Protein AF-A0A918B9V2-F1 (afdb_monomer_lite)

pLDDT: mean 80.61, std 18.88, range [35.5, 97.56]

Organism: NCBI:txid83378

Secondary structure (DSSP, 8-state):
----S-S--SS-TTHHHHHHHHHHHTT---EEEEEEEE-TTS-EEEEEE-SS--HHHHHHHHHHHHHHHHHHHHHHHHHHHHTS-S---HHHHHHHHHHHHHHHHHHHHHHHHHHHHH----

Structure (mmCIF, N/CA/C/O backbone):
data_AF-A0A918B9V2-F1
#
_entry.id   AF-A0A918B9V2-F1
#
loop_
_atom_site.group_PDB
_atom_site.id
_atom_site.type_symbol
_atom_site.label_atom_id
_atom_site.label_alt_id
_atom_site.label_comp_id
_atom_site.label_asym_id
_atom_site.label_entity_id
_atom_site.label_seq_id
_atom_site.pdbx_PDB_ins_code
_atom_site.Cartn_x
_atom_site.Cartn_y
_atom_site.Cartn_z
_atom_site.occupancy
_atom_site.B_iso_or_equiv
_atom_site.auth_seq_id
_atom_site.auth_comp_id
_atom_site.auth_asym_id
_atom_site.auth_atom_id
_atom_site.pdbx_PDB_model_num
ATOM 1 N N . MET A 1 1 ? -37.987 -24.927 26.630 1.00 40.16 1 MET A N 1
ATOM 2 C CA . MET A 1 1 ? -37.099 -24.015 27.382 1.00 40.16 1 MET A CA 1
ATOM 3 C C . MET A 1 1 ? -36.630 -22.913 26.445 1.00 40.16 1 MET A C 1
ATOM 5 O O . MET A 1 1 ? -35.737 -23.155 25.645 1.00 40.16 1 MET A O 1
ATOM 9 N N . ARG A 1 2 ? -37.297 -21.752 26.464 1.00 39.56 2 ARG A N 1
ATOM 10 C CA . ARG A 1 2 ? -36.963 -20.598 25.613 1.00 39.56 2 ARG A CA 1
ATOM 11 C C . ARG A 1 2 ? -36.376 -19.487 26.468 1.00 39.56 2 ARG A C 1
ATOM 13 O O . ARG A 1 2 ? -36.861 -19.232 27.563 1.00 39.56 2 ARG A O 1
ATOM 20 N N . CYS A 1 3 ? -35.325 -18.873 25.945 1.00 44.44 3 CYS A N 1
ATOM 21 C CA . CYS A 1 3 ? -34.789 -17.611 26.419 1.00 44.44 3 CYS A CA 1
ATOM 22 C C . CYS A 1 3 ? -35.296 -16.535 25.457 1.00 44.44 3 CYS A C 1
ATOM 24 O O . CYS A 1 3 ? -34.955 -16.567 24.277 1.00 44.44 3 CYS A O 1
ATOM 26 N N . GLU A 1 4 ? -36.109 -15.613 25.960 1.00 49.03 4 GLU A N 1
ATOM 27 C CA . GLU A 1 4 ? -36.510 -14.387 25.269 1.00 49.03 4 GLU A CA 1
ATOM 28 C C . GLU A 1 4 ? -35.976 -13.213 26.104 1.00 49.03 4 GLU A C 1
ATOM 30 O O . GLU A 1 4 ? -36.655 -12.650 26.950 1.00 49.03 4 GLU A O 1
ATOM 35 N N . ARG A 1 5 ? -34.678 -12.937 25.945 1.00 53.44 5 ARG A N 1
ATOM 36 C CA . ARG A 1 5 ? -34.013 -11.640 26.180 1.00 53.44 5 ARG A CA 1
ATOM 37 C C . ARG A 1 5 ? -34.146 -10.912 27.539 1.00 53.44 5 ARG A C 1
ATOM 39 O O . ARG A 1 5 ? -33.856 -9.730 27.596 1.00 53.44 5 ARG A O 1
ATOM 46 N N . CYS A 1 6 ? -34.407 -11.658 28.612 1.00 52.88 6 CYS A N 1
ATOM 47 C CA . CYS A 1 6 ? -34.029 -11.372 30.008 1.00 52.88 6 CYS A CA 1
ATOM 48 C C . CYS A 1 6 ? -34.630 -10.125 30.700 1.00 52.88 6 CYS A C 1
ATOM 50 O O . CYS A 1 6 ? -34.137 -9.017 30.548 1.00 52.88 6 CYS A O 1
ATOM 52 N N . GLU A 1 7 ? -35.572 -10.360 31.626 1.00 47.50 7 GLU A N 1
ATOM 53 C CA . GLU A 1 7 ? -35.862 -9.432 32.741 1.00 47.50 7 GLU A CA 1
ATOM 54 C C . GLU A 1 7 ? -35.954 -10.117 34.127 1.00 47.50 7 GLU A C 1
ATOM 56 O O . GLU A 1 7 ? -36.341 -9.469 35.099 1.00 47.50 7 GLU A O 1
ATOM 61 N N . ARG A 1 8 ? -35.647 -11.424 34.297 1.00 53.31 8 ARG A N 1
ATOM 62 C CA . ARG A 1 8 ? -35.995 -12.089 35.584 1.00 53.31 8 ARG A CA 1
ATOM 63 C C . ARG A 1 8 ? -35.257 -13.351 36.062 1.00 53.31 8 ARG A C 1
ATOM 65 O O . ARG A 1 8 ? -35.801 -14.048 36.918 1.00 53.31 8 ARG A O 1
ATOM 72 N N . CYS A 1 9 ? -34.059 -13.704 35.592 1.00 47.78 9 CYS A N 1
ATOM 73 C CA . CYS A 1 9 ? -33.479 -15.013 35.953 1.00 47.78 9 CYS A CA 1
ATOM 74 C C . CYS A 1 9 ? -32.464 -14.958 37.115 1.00 47.78 9 CYS A C 1
ATOM 76 O O . CYS A 1 9 ? -31.342 -14.509 36.932 1.00 47.78 9 CYS A O 1
ATOM 78 N N . LYS A 1 10 ? -32.835 -15.469 38.302 1.00 49.72 10 LYS A N 1
ATOM 79 C CA . LYS A 1 10 ? -31.948 -15.622 39.480 1.00 49.72 10 LYS A CA 1
ATOM 80 C C . LYS A 1 10 ? -31.228 -16.989 39.581 1.00 49.72 10 LYS A C 1
ATOM 82 O O . LYS A 1 10 ? -30.649 -17.257 40.625 1.00 49.72 10 LYS A O 1
ATOM 87 N N . SER A 1 11 ? -31.287 -17.892 38.586 1.00 52.06 11 SER A N 1
ATOM 88 C CA . SER A 1 11 ? -30.944 -19.311 38.863 1.00 52.06 11 SER A CA 1
ATOM 89 C C . SER A 1 11 ? -30.436 -20.196 37.703 1.00 52.06 11 SER A C 1
ATOM 91 O O . SER A 1 11 ? -30.541 -21.416 37.811 1.00 52.06 11 SER A O 1
ATOM 93 N N . CYS A 1 12 ? -29.895 -19.682 36.592 1.00 43.53 12 CYS A N 1
ATOM 94 C CA . CYS A 1 12 ? -29.400 -20.565 35.517 1.00 43.53 12 CYS A CA 1
ATOM 95 C C . CYS A 1 12 ? -27.886 -20.433 35.292 1.00 43.53 12 CYS A C 1
ATOM 97 O O . CYS A 1 12 ? -27.403 -19.353 34.972 1.00 43.53 12 CYS A O 1
ATOM 99 N N . GLU A 1 13 ? -27.161 -21.554 35.361 1.00 50.06 13 GLU A N 1
ATOM 100 C CA . GLU A 1 13 ? -25.721 -21.701 35.048 1.00 50.06 13 GLU A CA 1
ATOM 101 C C . GLU A 1 13 ? -25.334 -21.228 33.624 1.00 50.06 13 GLU A C 1
ATOM 103 O O . GLU A 1 13 ? -24.166 -20.998 33.338 1.00 50.06 13 GLU A O 1
ATOM 108 N N . ARG A 1 14 ? -26.317 -20.978 32.742 1.00 52.16 14 ARG A N 1
ATOM 109 C CA . ARG A 1 14 ? -26.156 -20.346 31.414 1.00 52.16 14 ARG A CA 1
ATOM 110 C C . ARG A 1 14 ? -25.985 -18.816 31.439 1.00 52.16 14 ARG A C 1
ATOM 112 O O . ARG A 1 14 ? -25.846 -18.216 30.375 1.00 52.16 14 ARG A O 1
ATOM 119 N N . CYS A 1 15 ? -25.983 -18.168 32.609 1.00 54.62 15 CYS A N 1
ATOM 120 C CA . CYS A 1 15 ? -25.695 -16.729 32.727 1.00 54.62 15 CYS A CA 1
ATOM 121 C C . CYS A 1 15 ? -24.268 -16.377 32.296 1.00 54.62 15 CYS A C 1
ATOM 123 O O . CYS A 1 15 ? -24.082 -15.342 31.667 1.00 54.62 15 CYS A O 1
ATOM 125 N N . GLN A 1 16 ? -23.289 -17.262 32.523 1.00 57.31 16 GLN A N 1
ATOM 126 C CA . GLN A 1 16 ? -21.900 -17.004 32.126 1.00 57.31 16 GLN A CA 1
ATOM 127 C C . GLN A 1 16 ? -21.751 -16.783 30.615 1.00 57.31 16 GLN A C 1
ATOM 129 O O . GLN A 1 16 ? -20.940 -15.967 30.193 1.00 57.31 16 GLN A O 1
ATOM 134 N N . GLU A 1 17 ? -22.550 -17.456 29.783 1.00 53.78 17 GLU A N 1
ATOM 135 C CA . GLU A 1 17 ? -22.511 -17.281 28.325 1.00 53.78 17 GLU A CA 1
ATOM 136 C C . GLU A 1 17 ? -23.153 -15.961 27.873 1.00 53.78 17 GLU A C 1
ATOM 138 O O . GLU A 1 17 ? -22.668 -15.346 26.922 1.00 53.78 17 GLU A O 1
ATOM 143 N N . CYS A 1 18 ? -24.215 -15.510 28.551 1.00 49.34 18 CYS A N 1
ATOM 144 C CA . CYS A 1 18 ? -24.858 -14.216 28.300 1.00 49.34 18 CYS A CA 1
ATOM 145 C C . CYS A 1 18 ? -23.988 -13.055 28.793 1.00 49.34 18 CYS A C 1
ATOM 147 O O . CYS A 1 18 ? -23.743 -12.139 28.018 1.00 49.34 18 CYS A O 1
ATOM 149 N N . GLU A 1 19 ? -23.446 -13.141 30.009 1.00 54.50 19 GLU A N 1
ATOM 150 C CA . GLU A 1 19 ? -22.514 -12.159 30.576 1.00 54.50 19 GLU A CA 1
ATOM 151 C C . GLU A 1 19 ? -21.207 -12.103 29.780 1.00 54.50 19 GLU A C 1
ATOM 153 O O . GLU A 1 19 ? -20.692 -11.022 29.526 1.00 54.50 19 GLU A O 1
ATOM 158 N N . ALA A 1 20 ? -20.686 -13.238 29.297 1.00 58.00 20 ALA A N 1
ATOM 159 C CA . ALA A 1 20 ? -19.530 -13.244 28.401 1.00 58.00 20 ALA A CA 1
ATOM 160 C C . ALA A 1 20 ? -19.853 -12.643 27.026 1.00 58.00 20 ALA A C 1
ATOM 162 O O . ALA A 1 20 ? -18.968 -12.059 26.404 1.00 58.00 20 ALA A O 1
ATOM 163 N N . ARG A 1 21 ? -21.089 -12.774 26.526 1.00 56.50 21 ARG A N 1
ATOM 164 C CA . ARG A 1 21 ? -21.537 -12.118 25.285 1.00 56.50 21 ARG A CA 1
ATOM 165 C C . ARG A 1 21 ? -21.689 -10.613 25.464 1.00 56.50 21 ARG A C 1
ATOM 167 O O . ARG A 1 21 ? -21.136 -9.877 24.659 1.00 56.50 21 ARG A O 1
ATOM 174 N N . GLU A 1 22 ? -22.354 -10.175 26.527 1.00 53.72 22 GLU A N 1
ATOM 175 C CA . GLU A 1 22 ? -22.509 -8.762 26.885 1.00 53.72 22 GLU A CA 1
ATOM 176 C C . GLU A 1 22 ? -21.159 -8.118 27.206 1.00 53.72 22 GLU A C 1
ATOM 178 O O . GLU A 1 22 ? -20.895 -7.012 26.759 1.00 53.72 22 GLU A O 1
ATOM 183 N N . ALA A 1 23 ? -20.249 -8.823 27.883 1.00 53.81 23 ALA A N 1
ATOM 184 C CA . ALA A 1 23 ? -18.881 -8.363 28.115 1.00 53.81 23 ALA A CA 1
ATOM 185 C C . ALA A 1 23 ? -18.036 -8.347 26.829 1.00 53.81 23 ALA A C 1
ATOM 187 O O . ALA A 1 23 ? -17.121 -7.538 26.726 1.00 53.81 23 ALA A O 1
ATOM 188 N N . ARG A 1 24 ? -18.318 -9.206 25.837 1.00 54.75 24 ARG A N 1
ATOM 189 C CA . ARG A 1 24 ? -17.700 -9.138 24.497 1.00 54.75 24 ARG A CA 1
ATOM 190 C C . ARG A 1 24 ? -18.258 -7.968 23.679 1.00 54.75 24 ARG A C 1
ATOM 192 O O . ARG A 1 24 ? -17.469 -7.272 23.055 1.00 54.75 24 ARG A O 1
ATOM 199 N N . GLU A 1 25 ? -19.566 -7.709 23.734 1.00 51.66 25 GLU A N 1
ATOM 200 C CA . GLU A 1 25 ? -20.222 -6.552 23.096 1.00 51.66 25 GLU A CA 1
ATOM 201 C C . GLU A 1 25 ? -19.808 -5.224 23.754 1.00 51.66 25 GLU A C 1
ATOM 203 O O . GLU A 1 25 ? -19.470 -4.268 23.066 1.00 51.66 25 GLU A O 1
ATOM 208 N N . SER A 1 26 ? -19.729 -5.180 25.085 1.00 47.44 26 SER A N 1
ATOM 209 C CA . SER A 1 26 ? -19.266 -4.035 25.884 1.00 47.44 26 SER A CA 1
ATOM 210 C C . SER A 1 26 ? -17.771 -3.746 25.721 1.00 47.44 26 SER A C 1
ATOM 212 O O . SER A 1 26 ? -17.324 -2.651 26.062 1.00 47.44 26 SER A O 1
ATOM 214 N N . ARG A 1 27 ? -16.985 -4.718 25.244 1.00 52.62 27 ARG A N 1
ATOM 215 C CA . ARG A 1 27 ? -15.533 -4.604 25.036 1.00 52.62 27 ARG A CA 1
ATOM 216 C C . ARG A 1 27 ? -15.162 -4.439 23.561 1.00 52.62 27 ARG A C 1
ATOM 218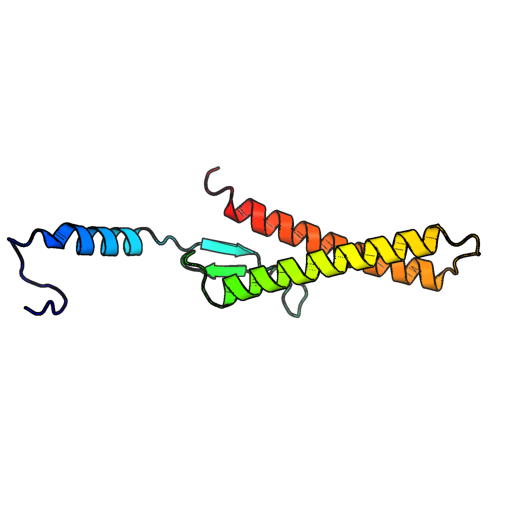 O O . ARG A 1 27 ? -13.981 -4.269 23.261 1.00 52.62 27 ARG A O 1
ATOM 225 N N . ALA A 1 28 ? -16.144 -4.438 22.656 1.00 57.28 28 ALA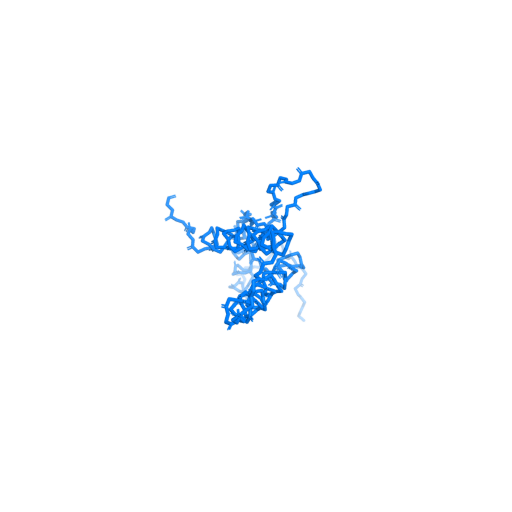 A N 1
ATOM 226 C CA . ALA A 1 28 ? -15.967 -4.037 21.267 1.00 57.28 28 ALA A CA 1
ATOM 227 C C . ALA A 1 28 ? -15.785 -2.511 21.205 1.00 57.28 28 ALA A C 1
ATOM 229 O O . ALA A 1 28 ? -16.696 -1.753 20.881 1.00 57.28 28 ALA A O 1
ATOM 230 N N . GLY A 1 29 ? -14.601 -2.042 21.598 1.00 64.25 29 GLY A N 1
ATOM 231 C CA . GLY A 1 29 ? -14.208 -0.656 21.390 1.00 64.25 29 GLY A CA 1
ATOM 232 C C . GLY A 1 29 ? -14.208 -0.343 19.895 1.00 64.25 29 GLY A C 1
ATOM 233 O O . GLY A 1 29 ? -13.776 -1.163 19.087 1.00 64.25 29 GLY A O 1
ATOM 234 N N . THR A 1 30 ? -14.688 0.842 19.520 1.00 79.56 30 THR A N 1
ATOM 235 C CA . THR A 1 30 ? -14.587 1.328 18.141 1.00 79.56 30 THR A CA 1
ATOM 236 C C . THR A 1 30 ? -13.115 1.380 17.731 1.00 79.56 30 THR A C 1
ATOM 238 O O . THR A 1 30 ? -12.347 2.198 18.232 1.00 79.56 30 THR A O 1
ATOM 241 N N . VAL A 1 31 ? -12.726 0.514 16.802 1.00 86.31 31 VAL A N 1
ATOM 242 C CA . VAL A 1 31 ? -11.408 0.482 16.173 1.00 86.31 31 VAL A CA 1
ATOM 243 C C . VAL A 1 31 ? -11.433 1.375 14.939 1.00 86.31 31 VAL A C 1
ATOM 245 O O . VAL A 1 31 ? -12.312 1.261 14.081 1.00 86.31 31 VAL A O 1
ATOM 248 N N . VAL A 1 32 ? -10.434 2.245 14.824 1.00 91.44 32 VAL A N 1
ATOM 249 C CA . VAL A 1 32 ? -10.189 3.031 13.613 1.00 91.44 32 VAL A CA 1
ATOM 250 C C . VAL A 1 32 ? -9.150 2.298 12.771 1.00 91.44 32 VAL A C 1
ATOM 252 O O . VAL A 1 32 ? -8.022 2.092 13.209 1.00 91.44 32 VAL A O 1
ATOM 255 N N . ARG A 1 33 ? -9.512 1.904 11.550 1.00 92.94 33 ARG A N 1
ATOM 256 C CA . ARG A 1 33 ? -8.599 1.265 10.595 1.00 92.94 33 ARG A CA 1
ATOM 257 C C . ARG A 1 33 ? -8.319 2.193 9.421 1.00 92.94 33 ARG A C 1
ATOM 259 O O . ARG A 1 33 ? -9.242 2.579 8.711 1.00 92.94 33 ARG A O 1
ATOM 266 N N . LEU A 1 34 ? -7.047 2.481 9.161 1.00 95.38 34 LEU A N 1
ATOM 267 C CA . LEU A 1 34 ? -6.613 3.078 7.896 1.00 95.38 34 LEU A CA 1
ATOM 268 C C . LEU A 1 34 ? -6.830 2.076 6.750 1.00 95.38 34 LEU A C 1
ATOM 270 O O . LEU A 1 34 ? -6.414 0.919 6.844 1.00 95.38 34 LEU A O 1
ATOM 274 N N . LEU A 1 35 ? -7.484 2.501 5.674 1.00 95.94 35 LEU A N 1
ATOM 275 C CA . LEU A 1 35 ? -7.738 1.677 4.494 1.00 95.94 35 LEU A CA 1
ATOM 276 C C . LEU A 1 35 ? -6.553 1.729 3.516 1.00 95.94 35 LEU A C 1
ATOM 278 O O . LEU A 1 35 ? -5.850 2.737 3.468 1.00 95.94 35 LEU A O 1
ATOM 282 N N . PRO A 1 36 ? -6.333 0.672 2.710 1.00 95.62 36 PRO A N 1
ATOM 283 C CA . PRO A 1 36 ? -5.202 0.594 1.781 1.00 95.62 36 PRO A CA 1
ATOM 284 C C . PRO A 1 36 ? -5.390 1.424 0.497 1.00 95.62 36 PRO A C 1
ATOM 286 O O . PRO A 1 36 ? -4.490 1.501 -0.336 1.00 95.62 36 PRO A O 1
ATOM 289 N N . TRP A 1 37 ? -6.537 2.087 0.345 1.00 94.38 37 TRP A N 1
ATOM 290 C CA . TRP A 1 37 ? -6.826 3.035 -0.730 1.00 94.38 37 TRP A CA 1
ATOM 291 C C . TRP A 1 37 ? -7.063 4.442 -0.175 1.00 94.38 37 TRP A C 1
ATOM 293 O O . TRP A 1 37 ? -7.450 4.625 0.981 1.00 94.38 37 TRP A O 1
ATOM 303 N N . ALA A 1 38 ? -6.845 5.443 -1.024 1.00 89.50 38 ALA A N 1
ATOM 304 C CA . ALA A 1 38 ? -7.201 6.827 -0.739 1.00 89.50 38 ALA A CA 1
ATOM 305 C C . ALA A 1 38 ? -8.664 7.124 -1.116 1.00 89.50 38 ALA A C 1
ATOM 307 O O . ALA A 1 38 ? -9.305 6.355 -1.837 1.00 89.50 38 ALA A O 1
ATOM 308 N N . SER A 1 39 ? -9.188 8.255 -0.643 1.00 88.75 39 SER A N 1
ATOM 309 C CA . SER A 1 39 ? -10.429 8.836 -1.161 1.00 88.75 39 SER A CA 1
ATOM 310 C C . SER A 1 39 ? -10.252 9.305 -2.611 1.00 88.75 39 SER A C 1
ATOM 312 O O . SER A 1 39 ? -9.133 9.362 -3.127 1.00 88.75 39 SER A O 1
ATOM 314 N N . ALA A 1 40 ? -11.350 9.684 -3.269 1.00 86.94 40 ALA A N 1
ATOM 315 C CA . ALA A 1 40 ? -11.307 10.231 -4.627 1.00 86.94 40 ALA A CA 1
ATOM 316 C C . ALA A 1 40 ? -10.416 11.487 -4.731 1.00 86.94 40 ALA A C 1
ATOM 318 O O . ALA A 1 40 ? -9.796 11.733 -5.759 1.00 86.94 40 ALA A O 1
ATOM 319 N N . GLU A 1 41 ? -10.298 12.246 -3.641 1.00 90.44 41 GLU A N 1
ATOM 320 C CA . GLU A 1 41 ? -9.463 13.443 -3.510 1.00 90.44 41 GLU A CA 1
ATOM 321 C C . GLU A 1 41 ? -8.017 13.125 -3.089 1.00 90.44 41 GLU A C 1
ATOM 323 O O . GLU A 1 41 ? -7.247 14.033 -2.776 1.00 90.44 41 GLU A O 1
ATOM 328 N N . GLY A 1 42 ? -7.642 11.845 -3.016 1.00 84.94 42 GLY A N 1
ATOM 329 C CA . GLY A 1 42 ? -6.299 11.406 -2.639 1.00 84.94 42 GLY A CA 1
ATOM 330 C C . GLY A 1 42 ? -5.999 11.463 -1.136 1.00 84.94 42 GLY A C 1
ATOM 331 O O . GLY A 1 42 ? -4.846 11.286 -0.741 1.00 84.94 42 GLY A O 1
ATOM 332 N N . LYS A 1 43 ? -7.005 11.685 -0.279 1.00 89.69 43 LYS A N 1
ATOM 333 C CA . LYS A 1 43 ? -6.822 11.738 1.182 1.00 89.69 43 LYS A CA 1
ATOM 334 C C . LYS A 1 43 ? -6.830 10.333 1.801 1.00 89.69 43 LYS A C 1
ATOM 336 O O . LYS A 1 43 ? -7.469 9.437 1.250 1.00 89.69 43 LYS A O 1
ATOM 341 N N . PRO A 1 44 ? -6.158 10.109 2.947 1.00 91.25 44 PRO A N 1
ATOM 342 C CA . PRO A 1 44 ? -6.290 8.857 3.692 1.00 91.25 44 PRO A CA 1
ATOM 343 C C . PRO A 1 44 ? -7.760 8.549 4.013 1.00 91.25 44 PRO A C 1
ATOM 345 O O . PRO A 1 44 ? -8.501 9.436 4.434 1.00 91.25 44 PRO A O 1
ATOM 348 N N . ALA A 1 45 ? -8.178 7.298 3.810 1.00 92.88 45 ALA A N 1
ATOM 349 C CA . ALA A 1 45 ? -9.529 6.840 4.117 1.00 92.88 45 ALA A CA 1
ATOM 350 C C . ALA A 1 45 ? -9.514 5.955 5.369 1.00 92.88 45 ALA A C 1
ATOM 352 O O . ALA A 1 45 ? -8.679 5.059 5.486 1.00 92.88 45 ALA A O 1
ATOM 353 N N . TYR A 1 46 ? -10.452 6.182 6.289 1.00 93.62 46 TYR A N 1
ATOM 354 C CA . TYR A 1 46 ? -10.542 5.448 7.551 1.00 93.62 46 TYR A CA 1
ATOM 355 C C . TYR A 1 46 ? -11.873 4.705 7.666 1.00 93.62 46 TYR A C 1
ATOM 357 O O . TYR A 1 46 ? -12.914 5.185 7.222 1.00 93.62 46 TYR A O 1
ATOM 365 N N . LEU A 1 47 ? -11.828 3.534 8.291 1.00 93.12 47 LEU A N 1
ATOM 366 C CA . LEU A 1 47 ? -12.972 2.700 8.627 1.00 93.12 47 LEU A CA 1
ATOM 367 C C . LEU A 1 47 ? -13.134 2.658 10.147 1.00 93.12 47 LEU A C 1
ATOM 369 O O . LEU A 1 47 ? -12.227 2.218 10.849 1.00 93.12 47 LEU A O 1
ATOM 373 N N . LEU A 1 48 ? -14.304 3.063 10.637 1.00 92.31 48 LEU A N 1
ATOM 374 C CA . LEU A 1 48 ? -14.738 2.804 12.009 1.00 92.31 48 LEU A CA 1
ATOM 375 C C . LEU A 1 48 ? -15.377 1.413 12.054 1.00 92.31 48 LEU A C 1
ATOM 377 O O . LEU A 1 48 ? -16.314 1.136 11.306 1.00 92.31 48 LEU A O 1
ATOM 381 N N . THR A 1 49 ? -14.848 0.521 12.883 1.00 87.88 49 THR A N 1
ATOM 382 C CA . THR A 1 49 ? -15.286 -0.878 12.963 1.00 87.88 49 THR A CA 1
ATOM 383 C C . THR A 1 49 ? -15.216 -1.383 14.399 1.00 87.88 49 THR A C 1
ATOM 385 O O . THR A 1 49 ? -14.465 -0.861 15.207 1.00 87.88 49 THR A O 1
ATOM 388 N N . ASP A 1 50 ? -15.982 -2.417 14.721 1.00 83.69 50 ASP A N 1
ATOM 389 C CA . ASP A 1 50 ? -15.937 -3.140 15.999 1.00 83.69 50 ASP A CA 1
ATOM 390 C C . ASP A 1 50 ? -14.738 -4.105 16.111 1.00 83.69 50 ASP A C 1
ATOM 392 O O . ASP A 1 50 ? -14.576 -4.804 17.107 1.00 83.69 50 ASP A O 1
ATOM 396 N N . GLY A 1 51 ? -13.898 -4.182 15.072 1.00 82.06 51 GLY A N 1
ATOM 397 C CA . GLY A 1 51 ? -12.743 -5.077 15.027 1.00 82.06 51 GLY A CA 1
ATOM 398 C C . GLY A 1 51 ? -13.084 -6.531 14.682 1.00 82.06 51 GLY A C 1
ATOM 399 O O . GLY A 1 51 ? -12.174 -7.346 14.551 1.00 82.06 51 GLY A O 1
ATOM 400 N N . HIS A 1 52 ? -14.353 -6.876 14.437 1.00 83.56 52 HIS A N 1
ATOM 401 C CA . HIS A 1 52 ? -14.794 -8.255 14.175 1.00 83.56 52 HIS A CA 1
ATOM 402 C C . HIS A 1 52 ? -14.711 -8.678 12.698 1.00 83.56 52 HIS A C 1
ATOM 404 O O . HIS A 1 52 ? -15.376 -9.619 12.263 1.00 83.56 52 HIS A O 1
ATOM 410 N N . GLY A 1 53 ? -13.878 -8.004 11.898 1.00 83.69 53 GLY A N 1
ATOM 411 C CA . GLY A 1 53 ? -13.607 -8.422 10.520 1.00 83.69 53 GLY A CA 1
ATOM 412 C C . GLY A 1 53 ? -14.808 -8.278 9.576 1.00 83.69 53 GLY A C 1
ATOM 413 O O . GLY A 1 53 ? -15.082 -9.180 8.781 1.00 83.69 53 GLY A O 1
ATOM 414 N N . GLY A 1 54 ? -15.525 -7.149 9.644 1.00 90.31 54 GLY A N 1
ATOM 415 C CA . GLY A 1 54 ? -16.659 -6.827 8.768 1.00 90.31 54 GLY A CA 1
ATOM 416 C C . GLY A 1 54 ? -16.331 -6.802 7.263 1.00 90.31 54 GLY A C 1
ATOM 417 O O . GLY A 1 54 ? -15.183 -6.950 6.843 1.00 90.31 54 GLY A O 1
ATOM 418 N N . HIS A 1 55 ? -17.352 -6.599 6.418 1.00 93.94 55 HIS A N 1
ATOM 419 C CA . HIS A 1 55 ? -17.213 -6.656 4.951 1.00 93.94 55 HIS A CA 1
ATOM 420 C C . HIS A 1 55 ? -16.109 -5.730 4.413 1.00 93.94 55 HIS A C 1
ATOM 422 O O . HIS A 1 55 ? -15.280 -6.159 3.611 1.00 93.94 55 HIS A O 1
ATOM 428 N N . LEU A 1 56 ? -16.060 -4.481 4.890 1.00 93.75 56 LEU A N 1
ATOM 429 C CA . LEU A 1 56 ? -15.034 -3.522 4.477 1.00 93.75 56 LEU A CA 1
ATOM 430 C C . LEU A 1 56 ? -13.635 -3.895 4.977 1.00 93.75 56 LEU A C 1
ATOM 432 O O . LEU A 1 56 ? -12.675 -3.682 4.244 1.00 93.75 56 LEU A O 1
ATOM 436 N N . SER A 1 57 ? -13.510 -4.510 6.156 1.00 93.31 57 SER A N 1
ATOM 437 C CA . SER A 1 57 ? -12.225 -5.018 6.654 1.00 93.31 57 SER A CA 1
ATOM 438 C C . SER A 1 57 ? -11.692 -6.141 5.764 1.00 93.31 57 SER A C 1
ATOM 440 O O . SER A 1 57 ? -10.544 -6.079 5.343 1.00 93.31 57 SER A O 1
ATOM 442 N N . ARG A 1 58 ? -12.541 -7.101 5.370 1.00 94.94 58 ARG A N 1
ATOM 443 C CA . ARG A 1 58 ? -12.141 -8.168 4.432 1.00 94.94 58 ARG A CA 1
ATOM 444 C C . ARG A 1 58 ? -11.802 -7.632 3.045 1.00 94.94 58 ARG A C 1
ATOM 446 O O . ARG A 1 58 ? -10.881 -8.121 2.397 1.00 94.94 58 ARG A O 1
ATOM 453 N N . ARG A 1 59 ? -12.534 -6.614 2.580 1.00 96.50 59 ARG A N 1
ATOM 454 C CA . ARG A 1 59 ? -12.201 -5.918 1.332 1.00 96.50 59 ARG A CA 1
ATOM 455 C C . ARG A 1 59 ? -10.848 -5.215 1.435 1.00 96.50 59 ARG A C 1
ATOM 457 O O . ARG A 1 59 ? -10.081 -5.283 0.482 1.00 96.50 59 ARG A O 1
ATOM 464 N N . ALA A 1 60 ? -10.559 -4.567 2.563 1.00 95.81 60 ALA A N 1
ATOM 465 C CA . ALA A 1 60 ? -9.247 -3.990 2.829 1.00 95.81 60 ALA A CA 1
ATOM 466 C C . ALA A 1 60 ? -8.162 -5.064 2.731 1.00 95.81 60 ALA A C 1
ATOM 468 O O . ALA A 1 60 ? -7.241 -4.896 1.942 1.00 95.81 60 ALA A O 1
ATOM 469 N N . ASP A 1 61 ? -8.328 -6.201 3.407 1.00 95.50 61 ASP A N 1
ATOM 470 C CA . ASP A 1 61 ? -7.359 -7.302 3.357 1.00 95.50 61 ASP A CA 1
ATOM 471 C C . ASP A 1 61 ? -7.123 -7.811 1.918 1.00 95.50 61 ASP A C 1
ATOM 473 O O . ASP A 1 61 ? -5.980 -7.986 1.501 1.00 95.50 61 ASP A O 1
ATOM 477 N N . ALA A 1 62 ? -8.182 -7.975 1.118 1.00 97.38 62 ALA A N 1
ATOM 478 C CA . ALA A 1 62 ? -8.064 -8.393 -0.282 1.00 97.38 62 ALA A CA 1
ATOM 479 C C . ALA A 1 62 ? -7.327 -7.366 -1.164 1.00 97.38 62 ALA A C 1
ATOM 481 O O . ALA A 1 62 ? -6.550 -7.741 -2.048 1.00 97.38 62 ALA A O 1
ATOM 482 N N . VAL A 1 63 ? -7.550 -6.069 -0.931 1.00 97.00 63 VAL A N 1
ATOM 483 C CA . VAL A 1 63 ? -6.822 -5.011 -1.646 1.00 97.00 63 VAL A CA 1
ATOM 484 C C . VAL A 1 63 ? -5.355 -4.980 -1.227 1.00 97.00 63 VAL A C 1
ATOM 486 O O . VAL A 1 63 ? -4.506 -4.885 -2.109 1.00 97.00 63 VAL A O 1
ATOM 489 N N . GLU A 1 64 ? -5.047 -5.138 0.067 1.00 97.19 64 GLU A N 1
ATOM 490 C CA . GLU A 1 64 ? -3.659 -5.237 0.543 1.00 97.19 64 GLU A CA 1
ATOM 491 C C . GLU A 1 64 ? -2.914 -6.374 -0.182 1.00 97.19 64 GLU A C 1
ATOM 493 O O . GLU A 1 64 ? -1.815 -6.163 -0.690 1.00 97.19 64 GLU A O 1
ATOM 498 N N . VAL A 1 65 ? -3.527 -7.562 -0.288 1.00 97.56 65 VAL A N 1
ATOM 499 C CA . VAL A 1 65 ? -2.955 -8.708 -1.025 1.00 97.56 65 VAL A CA 1
ATOM 500 C C . VAL A 1 65 ? -2.708 -8.350 -2.489 1.00 97.56 65 VAL A C 1
ATOM 502 O O . VAL A 1 65 ? -1.600 -8.527 -2.991 1.00 97.56 65 VAL A O 1
ATOM 505 N N . THR A 1 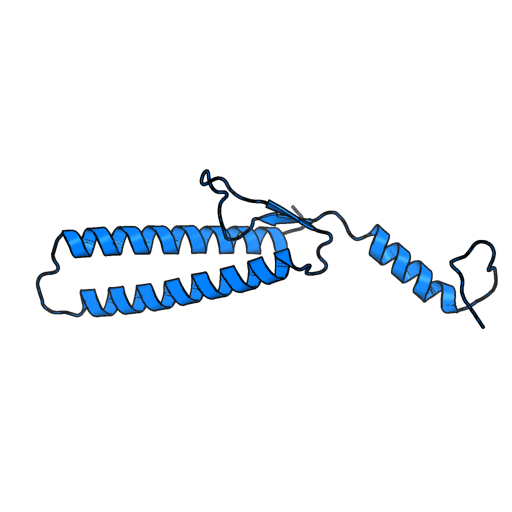66 ? -3.709 -7.777 -3.158 1.00 97.31 66 THR A N 1
ATOM 506 C CA . THR A 1 66 ? -3.605 -7.408 -4.578 1.00 97.31 66 THR A CA 1
ATOM 507 C C . THR A 1 66 ? -2.484 -6.389 -4.818 1.00 97.31 66 THR A C 1
ATOM 509 O O . THR A 1 66 ? -1.721 -6.523 -5.773 1.00 97.31 66 THR A O 1
ATOM 512 N N . GLN A 1 67 ? -2.354 -5.374 -3.959 1.00 96.12 67 GLN A N 1
ATOM 513 C CA . GLN A 1 67 ? -1.298 -4.359 -4.051 1.00 96.12 67 GLN A CA 1
ATOM 514 C C . GLN A 1 67 ? 0.098 -4.951 -3.850 1.00 96.12 67 GLN A C 1
ATOM 516 O O . GLN A 1 67 ? 1.004 -4.634 -4.621 1.00 96.12 67 GLN A O 1
ATOM 521 N N . ILE A 1 68 ? 0.263 -5.857 -2.884 1.00 96.62 68 ILE A N 1
ATOM 522 C CA . ILE A 1 68 ? 1.537 -6.549 -2.651 1.00 96.62 68 ILE A CA 1
ATOM 523 C C . ILE A 1 68 ? 1.912 -7.417 -3.861 1.00 96.62 68 ILE A C 1
ATOM 525 O O . ILE A 1 68 ? 3.040 -7.348 -4.348 1.00 96.62 68 ILE A O 1
ATOM 529 N N . GLU A 1 69 ? 0.967 -8.180 -4.411 1.00 97.19 69 GLU A N 1
ATOM 530 C CA . GLU A 1 69 ? 1.200 -8.980 -5.620 1.00 97.19 69 GLU A CA 1
ATOM 531 C C . GLU A 1 69 ? 1.553 -8.118 -6.840 1.00 97.19 69 GLU A C 1
ATOM 533 O O . GLU A 1 69 ? 2.433 -8.474 -7.627 1.00 97.19 69 GLU A O 1
ATOM 538 N N . MET A 1 70 ? 0.884 -6.972 -7.011 1.00 95.44 70 MET A N 1
ATOM 539 C CA . MET A 1 70 ? 1.231 -6.001 -8.052 1.00 95.44 70 MET A CA 1
ATOM 540 C C . MET A 1 70 ? 2.652 -5.465 -7.865 1.00 95.44 70 MET A C 1
ATOM 542 O O . MET A 1 70 ? 3.387 -5.368 -8.848 1.00 95.44 70 MET A O 1
ATOM 546 N N . GLY A 1 71 ? 3.049 -5.169 -6.624 1.00 96.00 71 GLY A N 1
ATOM 547 C CA . GLY A 1 71 ? 4.410 -4.768 -6.276 1.00 96.00 71 GLY A CA 1
ATOM 548 C C . GLY A 1 71 ? 5.443 -5.817 -6.688 1.00 96.00 71 GLY A C 1
ATOM 549 O O . GLY A 1 71 ? 6.398 -5.487 -7.387 1.00 96.00 71 GLY A O 1
ATOM 550 N N . HIS A 1 72 ? 5.211 -7.092 -6.361 1.00 96.75 72 HIS A N 1
ATOM 551 C CA . HIS A 1 72 ? 6.090 -8.190 -6.784 1.00 96.75 72 HIS A CA 1
ATOM 552 C C . HIS A 1 72 ? 6.229 -8.288 -8.307 1.00 96.75 72 HIS A C 1
ATOM 554 O O . HIS A 1 72 ? 7.343 -8.396 -8.819 1.00 96.75 72 HIS A O 1
ATOM 560 N N . ARG A 1 73 ? 5.117 -8.207 -9.049 1.00 96.12 73 ARG A N 1
ATOM 561 C CA . ARG A 1 73 ? 5.161 -8.230 -10.522 1.00 96.12 73 ARG A CA 1
ATOM 562 C C . ARG A 1 73 ? 5.933 -7.042 -11.094 1.00 96.12 73 ARG A C 1
ATOM 564 O O . ARG A 1 73 ? 6.661 -7.201 -12.071 1.00 96.12 73 ARG A O 1
ATOM 571 N N . LEU A 1 74 ? 5.785 -5.861 -10.493 1.00 96.19 74 LEU A N 1
ATOM 572 C CA . LEU A 1 74 ? 6.488 -4.658 -10.926 1.00 96.19 74 LEU A CA 1
ATOM 573 C C . LEU A 1 74 ? 7.997 -4.745 -10.671 1.00 96.19 74 LEU A C 1
ATOM 575 O O . LEU A 1 74 ? 8.773 -4.323 -11.527 1.00 96.19 74 LEU A O 1
ATOM 579 N N . ILE A 1 75 ? 8.412 -5.316 -9.539 1.00 96.50 75 ILE A N 1
ATOM 580 C CA . ILE A 1 75 ? 9.828 -5.570 -9.245 1.00 96.50 75 ILE A CA 1
ATOM 581 C C . ILE A 1 75 ? 10.419 -6.503 -10.305 1.00 96.50 75 ILE A C 1
ATOM 583 O O . ILE A 1 75 ? 11.388 -6.120 -10.951 1.00 96.50 75 ILE A O 1
ATOM 587 N N . GLY A 1 76 ? 9.770 -7.637 -10.593 1.00 94.75 76 GLY A N 1
ATOM 588 C CA . GLY A 1 76 ? 10.254 -8.563 -11.624 1.00 94.75 76 GLY A CA 1
ATOM 589 C C . GLY A 1 76 ? 10.337 -7.931 -13.020 1.00 94.75 76 GLY A C 1
ATOM 590 O O . GLY A 1 76 ? 11.273 -8.186 -13.773 1.00 94.75 76 GLY A O 1
ATOM 591 N N . HIS A 1 77 ? 9.398 -7.046 -13.372 1.00 92.00 77 HIS A N 1
ATOM 592 C CA . HIS A 1 77 ? 9.489 -6.283 -14.620 1.00 92.00 77 HIS A CA 1
ATOM 593 C C . HIS A 1 77 ? 10.658 -5.286 -14.616 1.00 92.00 77 HIS A C 1
ATOM 595 O O . HIS A 1 77 ? 11.313 -5.110 -15.642 1.00 92.00 77 HIS A O 1
ATOM 601 N N . SER A 1 78 ? 10.919 -4.647 -13.473 1.00 92.44 78 SER A N 1
ATOM 602 C CA . SER A 1 78 ? 12.028 -3.704 -13.301 1.00 92.44 78 SER A CA 1
ATOM 603 C C . SER A 1 78 ? 13.373 -4.413 -13.454 1.00 92.44 78 SER A C 1
ATOM 605 O O . SER A 1 78 ? 14.216 -3.954 -14.217 1.00 92.44 78 SER A O 1
ATOM 607 N N . GLU A 1 79 ? 13.549 -5.559 -12.796 1.00 93.12 79 GLU A N 1
ATOM 608 C CA . GLU A 1 79 ? 14.748 -6.400 -12.898 1.00 93.12 79 GLU A CA 1
ATOM 609 C C . GLU A 1 79 ? 14.978 -6.849 -14.347 1.00 93.12 79 GLU A C 1
ATOM 611 O O . GLU A 1 79 ? 16.036 -6.591 -14.915 1.00 93.12 79 GLU A O 1
ATOM 616 N N . ALA A 1 80 ? 13.943 -7.379 -15.006 1.00 90.62 80 ALA A N 1
ATOM 617 C CA . ALA A 1 80 ? 14.024 -7.802 -16.403 1.00 90.62 80 ALA A CA 1
ATOM 618 C C . ALA A 1 80 ? 14.271 -6.651 -17.396 1.00 90.62 80 ALA A C 1
ATOM 620 O O . ALA A 1 80 ? 14.659 -6.898 -18.541 1.00 90.62 80 ALA A O 1
ATOM 621 N N . LEU A 1 81 ? 13.981 -5.400 -17.027 1.00 88.25 81 LEU A N 1
ATOM 622 C CA . LEU A 1 81 ? 14.336 -4.233 -17.835 1.00 88.25 81 LEU A CA 1
ATOM 623 C C . LEU A 1 81 ? 15.806 -3.856 -17.623 1.00 88.25 81 LEU A C 1
ATOM 625 O O . LEU A 1 81 ? 16.494 -3.586 -18.600 1.00 88.25 81 LEU A O 1
ATOM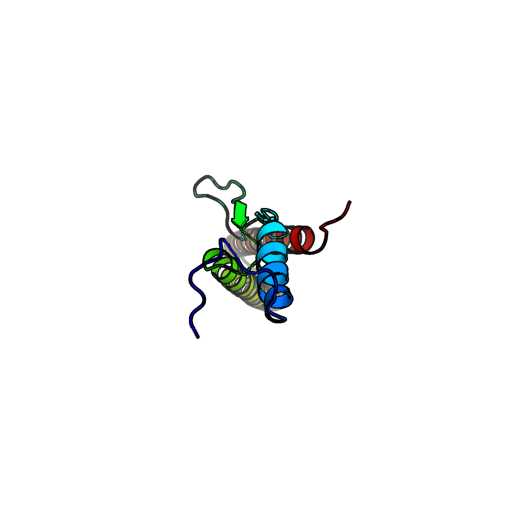 629 N N . LEU A 1 82 ? 16.282 -3.883 -16.376 1.00 86.88 82 LEU A N 1
ATOM 630 C CA . LEU A 1 82 ? 17.667 -3.574 -16.008 1.00 86.88 82 LEU A CA 1
ATOM 631 C C . LEU A 1 82 ? 18.671 -4.608 -16.537 1.00 86.88 82 LEU A C 1
ATOM 633 O O . LEU A 1 82 ? 19.797 -4.252 -16.867 1.00 86.88 82 LEU A O 1
ATOM 637 N N . GLU A 1 83 ? 18.271 -5.874 -16.646 1.00 89.06 83 GLU A N 1
ATOM 638 C CA . GLU A 1 83 ? 19.102 -6.951 -17.201 1.00 89.06 83 GLU A CA 1
ATOM 639 C C . GLU A 1 83 ? 19.244 -6.890 -18.727 1.00 89.06 83 GLU A C 1
ATOM 641 O O . GLU A 1 83 ? 20.163 -7.490 -19.296 1.00 89.06 83 GLU A O 1
ATOM 646 N N . ARG A 1 84 ? 18.348 -6.181 -19.427 1.00 83.00 84 ARG A N 1
ATOM 647 C CA . ARG A 1 84 ? 18.491 -6.012 -20.874 1.00 83.00 84 ARG A CA 1
ATOM 648 C C . ARG A 1 84 ? 19.706 -5.138 -21.126 1.00 83.00 84 ARG A C 1
ATOM 650 O O . ARG A 1 84 ? 19.720 -3.964 -20.782 1.00 83.00 84 ARG A O 1
ATOM 657 N N . ASN A 1 85 ? 20.688 -5.697 -21.825 1.00 64.69 85 ASN A N 1
ATOM 658 C CA . ASN A 1 85 ? 21.882 -4.992 -22.294 1.00 64.69 85 ASN A CA 1
ATOM 659 C C . ASN A 1 85 ? 21.575 -4.019 -23.461 1.00 64.69 85 ASN A C 1
ATOM 661 O O . ASN A 1 85 ? 22.346 -3.907 -24.410 1.00 64.69 85 ASN A O 1
ATOM 665 N N . ALA A 1 86 ? 20.398 -3.389 -23.434 1.00 74.12 86 ALA A N 1
ATOM 666 C CA . ALA A 1 86 ? 19.884 -2.460 -24.428 1.00 74.12 86 ALA A CA 1
ATOM 667 C C . ALA A 1 86 ? 19.678 -1.091 -23.772 1.00 74.12 86 ALA A C 1
ATOM 669 O O . ALA A 1 86 ? 19.315 -1.008 -22.599 1.00 74.12 86 ALA A O 1
ATOM 670 N N . GLU A 1 87 ? 19.885 -0.015 -24.530 1.00 79.50 87 GLU A N 1
ATOM 671 C CA . GLU A 1 87 ? 19.625 1.340 -24.045 1.00 79.50 87 GLU A CA 1
ATOM 672 C C . GLU A 1 87 ? 18.138 1.495 -23.684 1.00 79.50 87 GLU A C 1
ATOM 674 O O . GLU A 1 87 ? 17.259 1.412 -24.544 1.00 79.50 87 GLU A O 1
ATOM 679 N N . ILE A 1 88 ? 17.847 1.697 -22.396 1.00 83.31 88 ILE A N 1
ATOM 680 C CA . ILE A 1 88 ? 16.491 1.971 -21.916 1.00 83.31 88 ILE A CA 1
ATOM 681 C C . ILE A 1 88 ? 16.158 3.430 -22.239 1.00 83.31 88 ILE A C 1
ATOM 683 O O . ILE A 1 88 ? 16.869 4.348 -21.824 1.00 83.31 88 ILE A O 1
ATOM 687 N N . GLY A 1 89 ? 15.054 3.657 -22.949 1.00 89.00 89 GLY A N 1
ATOM 688 C CA . GLY A 1 89 ? 14.591 5.000 -23.273 1.00 89.00 89 GLY A CA 1
ATOM 689 C C . GLY A 1 89 ? 14.123 5.795 -22.046 1.00 89.00 89 GLY A C 1
ATOM 690 O O . GLY A 1 89 ? 13.642 5.267 -21.040 1.00 89.00 89 GLY A O 1
ATOM 691 N N . MET A 1 90 ? 14.238 7.124 -22.133 1.00 90.94 90 MET A N 1
ATOM 692 C CA . MET A 1 90 ? 13.742 8.038 -21.096 1.00 90.94 90 MET A CA 1
ATOM 693 C C . MET A 1 90 ? 12.237 7.887 -20.787 1.00 90.94 90 MET A C 1
ATOM 695 O O . MET A 1 90 ? 11.876 8.008 -19.612 1.00 90.94 90 MET A O 1
ATOM 699 N N . PRO A 1 91 ? 11.335 7.657 -21.766 1.00 92.12 91 PRO A N 1
ATOM 700 C CA . PRO A 1 91 ? 9.921 7.404 -21.482 1.00 92.12 91 PRO A CA 1
ATOM 701 C C . PRO A 1 91 ? 9.696 6.157 -20.620 1.00 92.12 91 PRO A C 1
ATOM 703 O O . PRO A 1 91 ? 8.923 6.213 -19.662 1.00 92.12 91 PRO A O 1
ATOM 706 N N . GLU A 1 92 ? 10.408 5.067 -20.905 1.00 90.00 92 GLU A N 1
ATOM 707 C CA . GLU A 1 92 ? 10.349 3.811 -20.159 1.00 90.00 92 GLU A CA 1
ATOM 708 C C . GLU A 1 92 ? 10.822 4.013 -18.718 1.00 90.00 92 GLU A C 1
ATOM 710 O O . GLU A 1 92 ? 10.137 3.599 -17.781 1.00 90.00 92 GLU A O 1
ATOM 715 N N . LEU A 1 93 ? 11.932 4.736 -18.520 1.00 90.19 93 LEU A N 1
ATOM 716 C CA . LEU A 1 93 ? 12.432 5.079 -17.184 1.00 90.19 93 LEU A CA 1
ATOM 717 C C . LEU A 1 93 ? 11.441 5.941 -16.394 1.00 90.19 93 LEU A C 1
ATOM 719 O O . LEU A 1 93 ? 11.216 5.692 -15.206 1.00 90.19 93 LEU A O 1
ATOM 723 N N . ARG A 1 94 ? 10.815 6.941 -17.032 1.00 93.94 94 ARG A N 1
ATOM 724 C CA . ARG A 1 94 ? 9.793 7.783 -16.384 1.00 93.94 94 ARG A CA 1
ATOM 725 C C . ARG A 1 94 ? 8.579 6.963 -15.970 1.00 93.94 94 ARG A C 1
ATOM 727 O O . ARG A 1 94 ? 8.111 7.108 -14.842 1.00 93.94 94 ARG A O 1
ATOM 734 N N . TYR A 1 95 ? 8.094 6.099 -16.860 1.00 92.94 95 TYR A N 1
ATOM 735 C CA . TYR A 1 95 ? 6.979 5.206 -16.565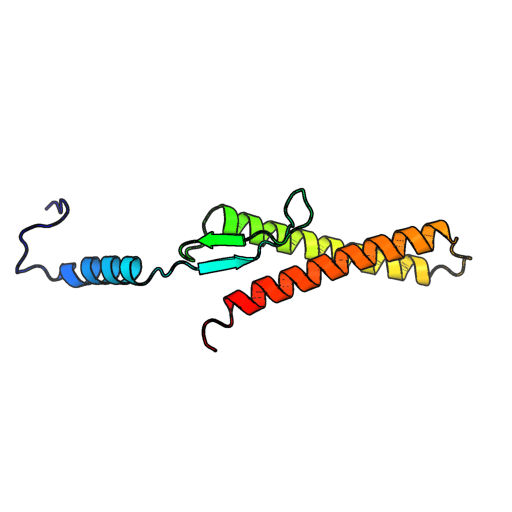 1.00 92.94 95 TYR A CA 1
ATOM 736 C C . TYR A 1 95 ? 7.316 4.278 -15.395 1.00 92.94 95 TYR A C 1
ATOM 738 O O . TYR A 1 95 ? 6.570 4.234 -14.417 1.00 92.94 95 TYR A O 1
ATOM 746 N N . LEU A 1 96 ? 8.466 3.599 -15.445 1.00 93.25 96 LEU A N 1
ATOM 747 C CA . LEU A 1 96 ? 8.879 2.667 -14.400 1.00 93.25 96 LEU A CA 1
ATOM 748 C C . LEU A 1 96 ? 9.015 3.362 -13.041 1.00 93.25 96 LEU A C 1
ATOM 750 O O . LEU A 1 96 ? 8.479 2.881 -12.045 1.00 93.25 96 LEU A O 1
ATOM 754 N N . THR A 1 97 ? 9.649 4.535 -13.013 1.00 94.69 97 THR A N 1
ATOM 755 C CA . THR A 1 97 ? 9.813 5.337 -11.791 1.00 94.69 97 THR A CA 1
ATOM 756 C C . THR A 1 97 ? 8.461 5.745 -11.203 1.00 94.69 97 THR A C 1
ATOM 758 O O . THR A 1 97 ? 8.269 5.659 -9.989 1.00 94.69 97 THR A O 1
ATOM 761 N N . ALA A 1 98 ? 7.495 6.138 -12.042 1.00 96.44 98 ALA A N 1
ATOM 762 C CA . ALA A 1 98 ? 6.147 6.477 -11.590 1.00 96.44 98 ALA A CA 1
ATOM 763 C C . ALA A 1 98 ? 5.437 5.260 -10.975 1.00 96.44 98 ALA A C 1
ATOM 765 O O . ALA A 1 98 ? 4.941 5.342 -9.851 1.00 96.44 98 ALA A O 1
ATOM 766 N N . ARG A 1 99 ? 5.466 4.104 -11.656 1.00 96.06 99 ARG A N 1
ATOM 767 C CA . ARG A 1 99 ? 4.857 2.862 -11.151 1.00 96.06 99 ARG A CA 1
ATOM 768 C C . ARG A 1 99 ? 5.499 2.392 -9.845 1.00 96.06 99 ARG A C 1
ATOM 770 O O . ARG A 1 99 ? 4.781 1.979 -8.937 1.00 96.06 99 ARG A O 1
ATOM 777 N N . LEU A 1 100 ? 6.827 2.468 -9.734 1.00 96.44 100 LEU A N 1
ATOM 778 C CA . LEU A 1 100 ? 7.558 2.094 -8.518 1.00 96.44 100 LEU A CA 1
ATOM 779 C C . LEU A 1 100 ? 7.215 3.031 -7.358 1.00 96.44 100 LEU A C 1
ATOM 781 O O . LEU A 1 100 ? 6.985 2.573 -6.241 1.00 96.44 100 LEU A O 1
ATOM 785 N N . THR A 1 101 ? 7.105 4.333 -7.629 1.00 96.50 101 THR A N 1
ATOM 786 C CA . THR A 1 101 ? 6.688 5.324 -6.628 1.00 96.50 101 THR A CA 1
ATOM 787 C C . THR A 1 101 ? 5.272 5.050 -6.113 1.00 96.50 101 THR A C 1
ATOM 789 O O . THR A 1 101 ? 5.026 5.139 -4.910 1.00 96.50 101 THR A O 1
ATOM 792 N N . GLU A 1 102 ? 4.339 4.693 -7.000 1.00 94.06 102 GLU A N 1
ATOM 793 C CA . GLU A 1 102 ? 2.978 4.301 -6.617 1.00 94.06 102 GLU A CA 1
ATOM 794 C C . GLU A 1 102 ? 2.969 3.035 -5.749 1.00 94.06 102 GLU A C 1
ATOM 796 O O . GLU A 1 102 ? 2.399 3.047 -4.659 1.00 94.06 102 GLU A O 1
ATOM 801 N N . ALA A 1 103 ? 3.660 1.975 -6.179 1.00 95.81 103 ALA A N 1
ATOM 802 C CA . ALA A 1 103 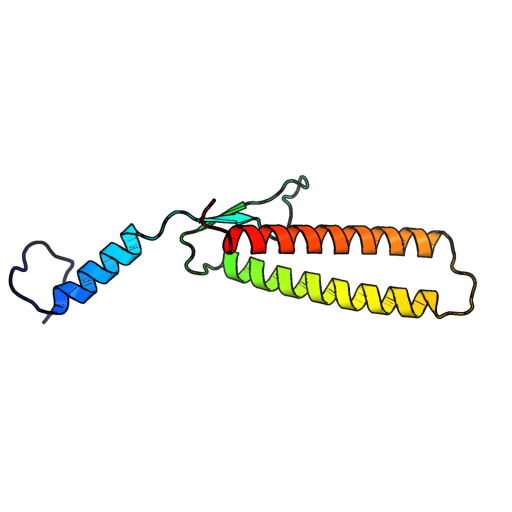? 3.728 0.714 -5.438 1.00 95.81 103 ALA A CA 1
ATOM 803 C C . ALA A 1 103 ? 4.373 0.880 -4.050 1.00 95.81 103 ALA A C 1
ATOM 805 O O . ALA A 1 103 ? 3.934 0.264 -3.074 1.00 95.81 103 ALA A O 1
ATOM 806 N N . LEU A 1 104 ? 5.388 1.744 -3.934 1.00 96.06 104 LEU A N 1
ATOM 807 C CA . LEU A 1 104 ? 6.011 2.070 -2.653 1.00 96.06 104 LEU A CA 1
ATOM 808 C C . LEU A 1 104 ? 5.043 2.820 -1.732 1.00 96.06 104 LEU A C 1
ATOM 810 O O . LEU A 1 104 ? 4.941 2.492 -0.552 1.00 96.06 104 LEU A O 1
ATOM 814 N N . ARG A 1 105 ? 4.299 3.798 -2.260 1.00 94.38 105 ARG A N 1
ATOM 815 C CA . ARG A 1 105 ? 3.286 4.529 -1.484 1.00 94.38 105 ARG A CA 1
ATOM 816 C C . ARG A 1 105 ? 2.197 3.595 -0.956 1.00 94.38 105 ARG A C 1
ATOM 818 O O . ARG A 1 105 ? 1.798 3.730 0.200 1.00 94.38 105 ARG A O 1
ATOM 825 N N . ASP A 1 106 ? 1.743 2.657 -1.781 1.00 94.31 106 ASP A N 1
ATOM 826 C CA . ASP A 1 106 ? 0.775 1.638 -1.375 1.00 94.31 106 ASP A CA 1
ATOM 827 C C . ASP A 1 106 ? 1.357 0.743 -0.273 1.00 94.31 106 ASP A C 1
ATOM 829 O O . ASP A 1 106 ? 0.735 0.570 0.774 1.00 94.31 106 ASP A O 1
ATOM 833 N N . SER A 1 107 ? 2.594 0.268 -0.441 1.00 95.25 107 SER A N 1
ATOM 834 C CA . SER A 1 107 ? 3.284 -0.573 0.549 1.00 95.25 107 SER A CA 1
ATOM 835 C C . SER A 1 107 ? 3.452 0.123 1.905 1.00 95.25 107 SER A C 1
ATOM 837 O O . SER A 1 107 ? 3.190 -0.483 2.944 1.00 95.25 107 SER A O 1
ATOM 839 N N . LEU A 1 108 ? 3.829 1.407 1.910 1.00 95.12 108 LEU A N 1
ATOM 840 C CA . LEU A 1 108 ? 3.951 2.206 3.135 1.00 95.12 108 LEU A CA 1
ATOM 841 C C . LEU A 1 108 ? 2.602 2.362 3.847 1.00 95.12 108 LEU A C 1
ATOM 843 O O . LEU A 1 108 ? 2.528 2.192 5.062 1.00 95.12 108 LEU A O 1
ATOM 847 N N . ARG A 1 109 ? 1.521 2.608 3.098 1.00 94.62 109 ARG A N 1
ATOM 848 C CA . ARG A 1 109 ? 0.166 2.700 3.660 1.00 94.62 109 ARG A CA 1
ATOM 849 C C . ARG A 1 109 ? -0.303 1.375 4.259 1.00 94.62 109 ARG A C 1
ATOM 851 O O . ARG A 1 109 ? -0.932 1.370 5.316 1.00 94.62 109 ARG A O 1
ATOM 858 N N . ILE A 1 110 ? -0.003 0.251 3.608 1.00 95.50 110 ILE A N 1
ATOM 859 C CA . ILE A 1 110 ? -0.302 -1.083 4.145 1.00 95.50 110 ILE A CA 1
ATOM 860 C C . ILE A 1 110 ? 0.470 -1.312 5.448 1.00 95.50 110 ILE A C 1
ATOM 862 O O . ILE A 1 110 ? -0.113 -1.782 6.426 1.00 95.50 110 ILE A O 1
ATOM 866 N N . ALA A 1 111 ? 1.759 -0.965 5.478 1.00 95.19 111 ALA A N 1
ATOM 867 C CA . ALA A 1 111 ? 2.596 -1.101 6.666 1.00 95.19 111 ALA A CA 1
ATOM 868 C C . ALA A 1 111 ? 2.067 -0.256 7.837 1.00 95.19 111 ALA A C 1
ATOM 870 O O . ALA A 1 111 ? 1.903 -0.785 8.934 1.00 95.19 111 ALA A O 1
ATOM 871 N N . GLU A 1 112 ? 1.708 1.007 7.595 1.00 94.25 112 GLU A N 1
ATOM 872 C CA . GLU A 1 112 ? 1.091 1.895 8.590 1.00 94.25 112 GLU A CA 1
ATOM 873 C C . GLU A 1 112 ? -0.246 1.334 9.095 1.00 94.25 112 GLU A C 1
ATOM 875 O O . GLU A 1 112 ? -0.465 1.203 10.301 1.00 94.25 112 GLU A O 1
ATOM 880 N N . SER A 1 113 ? -1.121 0.913 8.175 1.00 92.94 113 SER A N 1
ATOM 881 C CA . SER A 1 113 ? -2.410 0.303 8.509 1.00 92.94 113 SER A CA 1
ATOM 882 C C . SER A 1 113 ? -2.250 -0.957 9.362 1.00 92.94 113 SER A C 1
ATOM 884 O O . SER A 1 113 ? -3.043 -1.186 10.275 1.00 92.94 113 SER A O 1
ATOM 886 N N . ARG A 1 114 ? -1.247 -1.796 9.079 1.00 92.06 114 ARG A N 1
ATOM 887 C CA . ARG A 1 114 ? -0.942 -3.003 9.863 1.00 92.06 114 ARG A CA 1
ATOM 888 C C . ARG A 1 114 ? -0.361 -2.657 11.229 1.00 92.06 114 ARG A C 1
ATOM 890 O O . ARG A 1 114 ? -0.837 -3.207 12.218 1.00 92.06 114 ARG A O 1
ATOM 897 N N . GLY A 1 115 ? 0.583 -1.718 11.285 1.00 90.69 115 GLY A N 1
ATOM 898 C CA . GLY A 1 115 ? 1.203 -1.246 12.524 1.00 90.69 115 GLY A CA 1
ATOM 899 C C . GLY A 1 115 ? 0.181 -0.688 13.514 1.00 90.69 115 GLY A C 1
ATOM 900 O O . GLY A 1 115 ? 0.180 -1.074 14.682 1.00 90.69 115 GLY A O 1
ATOM 901 N N . ALA A 1 116 ? -0.770 0.116 13.031 1.00 87.81 116 ALA A N 1
ATOM 902 C CA . ALA A 1 116 ? -1.853 0.660 13.853 1.00 87.81 116 ALA A CA 1
ATOM 903 C C . ALA A 1 116 ? -2.792 -0.421 14.428 1.00 87.81 116 ALA A C 1
ATOM 905 O O . ALA A 1 116 ? -3.395 -0.217 15.477 1.00 87.81 116 ALA A O 1
ATOM 906 N N . ARG A 1 117 ? -2.915 -1.588 13.774 1.00 82.94 117 ARG A N 1
ATOM 907 C CA . ARG A 1 117 ? -3.708 -2.722 14.292 1.00 82.94 117 ARG A CA 1
ATOM 908 C C . ARG A 1 117 ? -2.965 -3.534 15.349 1.00 82.94 117 ARG A C 1
ATOM 910 O O . ARG A 1 117 ? -3.611 -4.164 16.179 1.00 82.94 117 ARG A O 1
ATOM 917 N N . THR A 1 118 ? -1.634 -3.560 15.297 1.00 78.50 118 THR A N 1
ATOM 918 C CA . THR A 1 118 ? -0.792 -4.300 16.249 1.00 78.50 118 THR A CA 1
ATOM 919 C C . THR A 1 118 ? -0.387 -3.468 17.467 1.00 78.50 118 THR A C 1
ATOM 921 O O . THR A 1 118 ? -0.110 -4.042 18.513 1.00 78.50 118 THR A O 1
ATOM 924 N N . GLY A 1 119 ? -0.367 -2.136 17.345 1.00 60.47 119 GLY A N 1
ATOM 925 C CA . GLY A 1 119 ? 0.095 -1.187 18.366 1.00 60.47 119 GLY A CA 1
ATOM 926 C C . GLY A 1 119 ? -1.004 -0.582 19.241 1.00 60.47 119 GLY A C 1
ATOM 927 O O . GLY A 1 119 ? -0.924 0.590 19.588 1.00 60.47 119 GLY A O 1
ATOM 928 N N . GLY A 1 120 ? -2.049 -1.337 19.587 1.00 51.22 120 GLY A N 1
ATOM 929 C CA . GLY A 1 120 ? -3.035 -0.887 20.575 1.00 51.22 120 GLY A CA 1
ATOM 930 C C . GLY A 1 120 ? -2.433 -0.828 21.985 1.00 51.22 120 GLY A C 1
ATOM 931 O O . GLY A 1 120 ? -2.693 -1.725 22.782 1.00 51.22 120 GLY A O 1
ATOM 932 N N . GLY A 1 121 ? -1.616 0.186 22.276 1.00 44.53 121 GLY A N 1
ATOM 933 C CA . GLY A 1 121 ? -1.013 0.422 23.587 1.00 44.53 121 GLY A CA 1
ATOM 934 C C . GLY A 1 121 ? 0.314 1.178 23.523 1.00 44.53 121 GLY A C 1
ATOM 935 O O . GLY A 1 121 ? 1.351 0.585 23.797 1.00 44.53 121 GLY A O 1
ATOM 936 N N . GLU A 1 122 ? 0.264 2.470 23.205 1.00 35.50 122 GLU A N 1
ATOM 937 C CA . GLU A 1 122 ? 1.210 3.476 23.712 1.00 35.50 122 GLU A CA 1
ATOM 938 C C . GLU A 1 122 ? 0.407 4.625 24.328 1.00 35.50 122 GLU A C 1
ATOM 940 O O . GLU A 1 122 ? -0.633 4.995 23.731 1.00 35.50 122 GLU A O 1
#

Radius of gyration: 23.81 Å; chains: 1; bounding box: 59×38×64 Å

Sequence (122 aa):
MRCERCERCKSCERCQECEAREARESRAGTVVRLLPWASAEGKPAYLLTDGHGGHLSRRADAVEVTQIEMGHRLIGHSEALLERNAEIGMPELRYLTARLTEALRDSLRIAESRGARTGGGE

Foldseek 3Di:
DDDDDDDDDPDDPCVVVVVVVVVLVVPLDFDKFFALAADPVRHTDIDTDSPPCDPRNVVSVVVLVVLVVLLVVLVVVVVVVVPPPDDDDPVNVVVSVVSNVVSVSSVVSSVVRVCSVVCPDD